Protein AF-A0A507QW75-F1 (afdb_monomer)

InterPro domains:
  IPR042098 Glutarate 2-hydroxylase superfamily [G3DSA:3.60.130.10] (1-105)
  IPR051178 TfdA dioxygenase [PTHR43779] (1-106)

pLDDT: mean 85.26, std 9.96, range [37.0, 95.94]

Sequence (113 aa):
MVWVNPLTGKKEFQGHGICVRKLYLRSSPDEKPRVVEDIGEICKFILGIQNRILRPEYIPLAPAEGDVVILDNYRLFHSAVDHLLELGSRSMHQASIGDSVGPKGPVLIDVST

Foldseek 3Di:
DWFQDPVPRDIADQDPLPPDQKDFDDPDQPDGTDIDRDNVVSNVVRVVVVVVQPDPVNDDDDDDPPDDDDDDNRHDDDDDDDDDPVVPDDDDDDDDDDDPDDTHHPHDDPDPD

Solvent-accessible surface area (backbone atoms only — not comparable to full-atom values): 8053 Å² total; per-residue (Å²): 94,54,25,42,40,89,89,75,70,44,78,41,70,51,74,71,75,92,73,72,71,66,46,78,46,62,95,51,91,88,48,82,57,50,75,43,64,55,62,69,60,52,50,53,56,48,48,63,54,46,65,70,58,74,40,74,96,68,57,86,87,81,80,64,92,92,64,84,87,86,78,61,74,72,76,56,84,89,76,90,74,90,75,61,73,91,79,52,89,87,86,86,89,87,87,86,83,87,76,95,72,78,86,42,54,86,59,89,78,88,71,86,124

Secondary structure (DSSP, 8-state):
-EEE-TTT--EEE---GGG-S-EEE-SSTTSPPEEE--HHHHHHHHHHHHHHH--GGG------TT------TTT----PPP--GGG------------SSPPPPSS------

Organism: Monascus purpureus (NCBI:txid5098)

Structure (mmCIF, N/CA/C/O backbone):
data_AF-A0A507QW75-F1
#
_entry.id   AF-A0A507QW75-F1
#
loop_
_atom_site.group_PDB
_atom_site.id
_atom_site.type_symbol
_atom_site.label_atom_id
_atom_site.label_alt_id
_atom_site.label_comp_id
_atom_site.label_asym_id
_atom_site.label_entity_id
_atom_site.label_seq_id
_atom_site.pdbx_PDB_ins_code
_atom_site.Cartn_x
_atom_site.Cartn_y
_atom_site.Cartn_z
_atom_site.occupancy
_atom_site.B_iso_or_equiv
_atom_site.auth_seq_id
_atom_site.auth_comp_id
_atom_site.auth_asym_id
_atom_site.auth_atom_id
_atom_site.pdbx_PDB_model_num
ATOM 1 N N . MET A 1 1 ? -3.585 2.451 10.214 1.00 81.75 1 MET A N 1
ATOM 2 C CA . MET A 1 1 ? -3.531 2.328 8.739 1.00 81.75 1 MET A CA 1
ATOM 3 C C . MET A 1 1 ? -4.034 3.573 8.021 1.00 81.75 1 MET A C 1
ATOM 5 O O . MET A 1 1 ? -3.603 3.804 6.908 1.00 81.75 1 MET A O 1
ATOM 9 N N . VAL A 1 2 ? -4.923 4.385 8.603 1.00 86.44 2 VAL A N 1
ATOM 10 C CA . VAL A 1 2 ? -5.234 5.712 8.043 1.00 86.44 2 VAL A CA 1
ATOM 11 C C . VAL A 1 2 ? -4.354 6.756 8.721 1.00 86.44 2 VAL A C 1
ATOM 13 O O . VAL A 1 2 ? -4.231 6.728 9.946 1.00 86.44 2 VAL A O 1
ATOM 16 N N . TRP A 1 3 ? -3.773 7.657 7.940 1.00 86.56 3 TRP A N 1
ATOM 17 C CA . TRP A 1 3 ? -3.010 8.806 8.418 1.00 86.56 3 TRP A CA 1
ATOM 18 C C . TRP A 1 3 ? -3.614 10.107 7.884 1.00 86.56 3 TRP A C 1
ATOM 20 O O . TRP A 1 3 ? -4.437 10.083 6.967 1.00 86.56 3 TRP A O 1
ATOM 30 N N . VAL A 1 4 ? -3.264 11.235 8.499 1.00 89.00 4 VAL A N 1
ATOM 31 C CA . VAL A 1 4 ? -3.678 12.567 8.048 1.00 89.00 4 VAL A CA 1
ATOM 32 C C . VAL A 1 4 ? -2.488 13.253 7.402 1.00 89.00 4 VAL A C 1
ATOM 34 O O . VAL A 1 4 ? -1.468 13.484 8.052 1.00 89.00 4 VAL A O 1
ATOM 37 N N . ASN A 1 5 ? -2.635 13.588 6.125 1.00 86.94 5 ASN A N 1
ATOM 38 C CA . ASN A 1 5 ? -1.620 14.295 5.370 1.00 86.94 5 ASN A CA 1
ATOM 39 C C . ASN A 1 5 ? -1.466 15.727 5.912 1.00 86.94 5 ASN A C 1
ATOM 41 O O . ASN A 1 5 ? -2.436 16.485 5.863 1.00 86.94 5 ASN A O 1
ATOM 45 N N . PRO A 1 6 ? -0.287 16.130 6.421 1.00 85.62 6 PRO A N 1
ATOM 46 C CA . PRO A 1 6 ? -0.122 17.427 7.073 1.00 85.62 6 PRO A CA 1
ATOM 47 C C . PRO A 1 6 ? -0.210 18.603 6.093 1.00 85.62 6 PRO A C 1
ATOM 49 O O . PRO A 1 6 ? -0.529 19.710 6.512 1.00 85.62 6 PRO A O 1
ATOM 52 N N . LEU A 1 7 ? 0.037 18.371 4.799 1.00 87.00 7 LEU A N 1
ATOM 53 C CA . LEU A 1 7 ? -0.037 19.403 3.763 1.00 87.00 7 LEU A CA 1
ATOM 54 C C . LEU A 1 7 ? -1.472 19.636 3.283 1.00 87.00 7 LEU A C 1
ATOM 56 O O . LEU A 1 7 ? -1.838 20.761 2.959 1.00 87.00 7 LEU A O 1
ATOM 60 N N . THR A 1 8 ? -2.2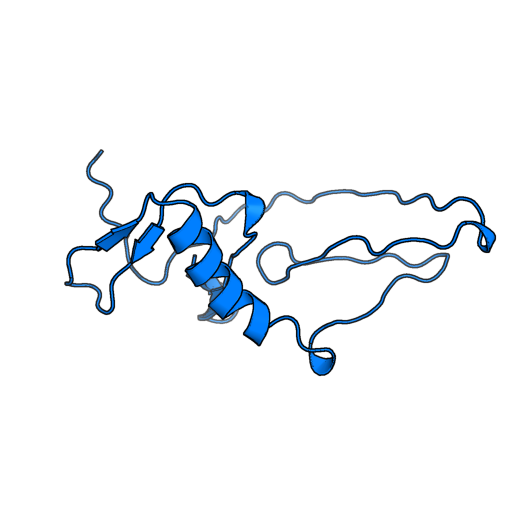89 18.579 3.212 1.00 88.38 8 THR A N 1
ATOM 61 C CA . THR A 1 8 ? -3.644 18.660 2.629 1.00 88.38 8 THR A CA 1
ATOM 62 C C . THR A 1 8 ? -4.780 18.507 3.639 1.00 88.38 8 THR A C 1
ATOM 64 O O . THR A 1 8 ? -5.934 18.752 3.294 1.00 88.38 8 THR A O 1
ATOM 67 N N . GLY A 1 9 ? -4.496 18.039 4.856 1.00 88.00 9 GLY A N 1
ATOM 68 C CA . GLY A 1 9 ? -5.494 17.673 5.865 1.00 88.00 9 GLY A CA 1
ATOM 69 C C . GLY A 1 9 ? -6.333 16.436 5.515 1.00 88.00 9 GLY A C 1
ATOM 70 O O . GLY A 1 9 ? -7.231 16.066 6.273 1.00 88.00 9 GLY A O 1
ATOM 71 N N . LYS A 1 10 ? -6.079 15.782 4.373 1.00 89.94 10 LYS A N 1
ATOM 72 C CA . LYS A 1 10 ? -6.860 14.629 3.913 1.00 89.94 10 LYS A CA 1
ATOM 73 C C . LYS A 1 10 ? -6.443 13.351 4.633 1.00 89.94 10 LYS A C 1
ATOM 75 O O . LYS A 1 10 ? -5.284 13.169 5.002 1.00 89.94 10 LYS A O 1
ATOM 80 N N . LYS A 1 11 ? -7.410 12.447 4.800 1.00 89.56 11 LYS A N 1
ATOM 81 C CA . LYS A 1 11 ? -7.172 11.086 5.286 1.00 89.56 11 LYS A CA 1
ATOM 82 C C . LYS A 1 11 ? -6.653 10.228 4.142 1.00 89.56 11 LYS A C 1
ATOM 84 O O . LYS A 1 11 ? -7.298 10.151 3.099 1.00 89.56 11 LYS A O 1
ATOM 89 N N . GLU A 1 12 ? -5.536 9.559 4.368 1.00 88.56 12 GLU A N 1
ATOM 90 C CA . GLU A 1 12 ? -4.881 8.705 3.382 1.00 88.56 12 GLU A CA 1
ATOM 91 C C . GLU A 1 12 ? -4.633 7.316 3.975 1.00 88.56 12 GLU A C 1
ATOM 93 O O . GLU A 1 12 ? -4.439 7.155 5.183 1.00 88.56 12 GLU A O 1
ATOM 98 N N . PHE A 1 13 ? -4.731 6.285 3.136 1.00 86.75 13 PHE A N 1
ATOM 99 C CA . PHE A 1 13 ? -4.595 4.897 3.563 1.0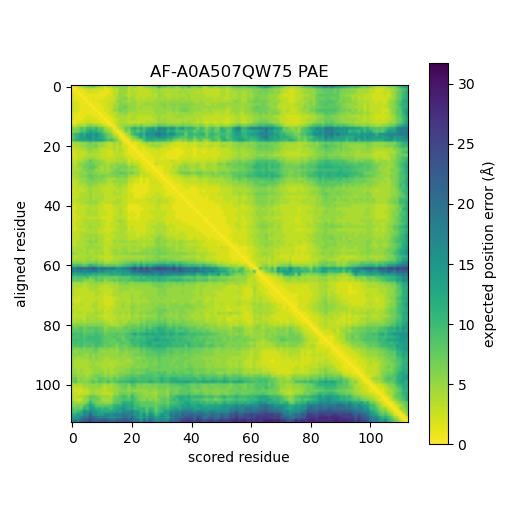0 86.75 13 PHE A CA 1
ATOM 100 C C . PHE A 1 13 ? -3.162 4.422 3.338 1.00 86.75 13 PHE A C 1
ATOM 102 O O . PHE A 1 13 ? -2.728 4.222 2.209 1.00 86.75 13 PHE A O 1
ATOM 109 N N . GLN A 1 14 ? -2.445 4.209 4.433 1.00 80.94 14 GLN A N 1
ATOM 110 C CA . GLN A 1 14 ? -1.141 3.572 4.450 1.00 80.94 14 GLN A CA 1
ATOM 111 C C . GLN A 1 14 ? -1.343 2.062 4.615 1.00 80.94 14 GLN A C 1
ATOM 113 O O . GLN A 1 14 ? -1.606 1.565 5.717 1.00 80.94 14 GLN A O 1
ATOM 118 N N . GLY A 1 15 ? -1.246 1.327 3.509 1.00 69.81 15 GLY A N 1
ATOM 119 C CA . GLY A 1 15 ? -1.439 -0.118 3.509 1.00 69.81 15 GLY A CA 1
ATOM 120 C C . GLY A 1 15 ? -0.544 -0.828 2.510 1.00 69.81 15 GLY A C 1
ATOM 121 O O . GLY A 1 15 ? -0.939 -1.040 1.369 1.00 69.81 15 GLY A O 1
ATOM 122 N N . HIS A 1 16 ? 0.624 -1.273 2.973 1.00 66.56 16 HIS A N 1
ATOM 123 C CA . HIS A 1 16 ? 1.348 -2.359 2.323 1.00 66.56 16 HIS A CA 1
ATOM 124 C C . HIS A 1 16 ? 0.954 -3.664 3.026 1.00 66.56 16 HIS A C 1
ATOM 126 O O . HIS A 1 16 ? 1.359 -3.913 4.163 1.00 66.56 16 HIS A O 1
ATOM 132 N N . GLY A 1 17 ? 0.097 -4.468 2.387 1.00 60.50 17 GLY A N 1
ATOM 133 C CA . GLY A 1 17 ? -0.521 -5.645 3.011 1.00 60.50 17 GLY A CA 1
ATOM 134 C C . GLY A 1 17 ? 0.466 -6.706 3.509 1.00 60.50 17 GLY A C 1
ATOM 135 O O . GLY A 1 17 ? 0.123 -7.480 4.396 1.00 60.50 17 GLY A O 1
ATOM 136 N N . ILE A 1 18 ? 1.703 -6.711 3.004 1.00 64.62 18 ILE A N 1
ATOM 137 C CA . ILE A 1 18 ? 2.677 -7.773 3.300 1.00 64.62 18 ILE A CA 1
ATOM 138 C C . ILE A 1 18 ? 3.214 -7.739 4.744 1.00 64.62 18 ILE A C 1
ATOM 140 O O . ILE A 1 18 ? 3.822 -8.710 5.180 1.00 64.62 18 ILE A O 1
ATOM 144 N N . CYS A 1 19 ? 3.029 -6.636 5.483 1.00 66.81 19 CYS A N 1
ATOM 145 C CA . CYS A 1 19 ? 3.676 -6.430 6.788 1.00 66.81 19 CYS A CA 1
ATOM 146 C C . CYS A 1 19 ? 2.715 -6.453 7.988 1.00 66.81 19 CYS A C 1
ATOM 148 O O . CYS A 1 19 ? 3.149 -6.236 9.121 1.00 66.81 19 CYS A O 1
ATOM 150 N N . VAL A 1 20 ? 1.413 -6.669 7.784 1.00 86.25 20 VAL A N 1
ATOM 151 C CA . VAL A 1 20 ? 0.440 -6.559 8.879 1.00 86.25 20 VAL A CA 1
ATOM 152 C C . VAL A 1 20 ? 0.334 -7.882 9.635 1.00 86.25 20 VAL A C 1
ATOM 154 O O . VAL A 1 20 ? -0.168 -8.865 9.103 1.00 86.25 20 VAL A O 1
ATOM 157 N N . ARG A 1 21 ? 0.775 -7.897 10.899 1.00 88.94 21 ARG A N 1
ATOM 158 C CA . ARG A 1 21 ? 0.642 -9.061 11.802 1.00 88.94 21 ARG A CA 1
ATOM 159 C C . ARG A 1 21 ? -0.499 -8.950 12.813 1.00 88.94 21 ARG A C 1
ATOM 161 O O . ARG A 1 21 ? -0.876 -9.949 13.408 1.00 88.94 21 ARG A O 1
ATOM 168 N N . LYS A 1 22 ? -1.007 -7.738 13.043 1.00 90.94 22 LYS A N 1
ATOM 169 C CA . LYS A 1 22 ? -2.033 -7.445 14.048 1.00 90.94 22 LYS A CA 1
ATOM 170 C C . LYS A 1 22 ? -2.816 -6.204 13.642 1.00 90.94 22 LYS A C 1
ATOM 172 O O . LYS A 1 22 ? -2.213 -5.192 13.281 1.00 90.94 22 LYS A O 1
ATOM 177 N N . LEU A 1 23 ? -4.143 -6.269 13.706 1.00 90.50 23 LEU A N 1
ATOM 178 C CA . LEU A 1 23 ? -5.029 -5.129 13.468 1.00 90.50 23 LEU A CA 1
ATOM 179 C C . LEU A 1 23 ? -5.720 -4.705 14.764 1.00 90.50 23 LEU A C 1
ATOM 181 O O . LEU A 1 23 ? -6.169 -5.540 15.544 1.00 90.50 23 LEU A O 1
ATOM 185 N N . TYR A 1 24 ? -5.850 -3.393 14.944 1.00 90.31 24 TYR A N 1
ATOM 186 C CA . TYR A 1 24 ? -6.657 -2.769 15.990 1.00 90.31 24 TYR A CA 1
ATOM 187 C C . TYR A 1 24 ? -7.795 -2.016 15.299 1.00 90.31 24 TYR A C 1
ATOM 189 O O . TYR A 1 24 ? -7.561 -0.989 14.657 1.00 90.31 24 TYR A O 1
ATOM 197 N N . LEU A 1 25 ? -9.009 -2.560 15.366 1.00 89.88 25 LEU A N 1
ATOM 198 C CA . LEU A 1 25 ? -10.173 -2.073 14.626 1.00 89.88 25 LEU A CA 1
ATOM 199 C C . LEU A 1 25 ? -11.211 -1.485 15.583 1.00 89.88 25 LEU A C 1
ATOM 201 O O . LEU A 1 25 ? -11.585 -2.133 16.553 1.00 89.88 25 LEU A O 1
ATOM 205 N N . ARG A 1 26 ? -11.695 -0.277 15.294 1.00 89.12 26 ARG A N 1
ATOM 206 C CA . ARG A 1 26 ? -12.790 0.395 16.013 1.00 89.12 26 ARG A CA 1
ATOM 207 C C . ARG A 1 26 ? -13.560 1.300 15.056 1.00 89.12 26 ARG A C 1
ATOM 209 O O . ARG A 1 26 ? -12.976 1.787 14.085 1.00 89.12 26 ARG A O 1
ATOM 216 N N . SER A 1 27 ? -14.835 1.530 15.334 1.00 87.94 27 SER A N 1
ATOM 217 C CA . SER A 1 27 ? -15.733 2.371 14.536 1.00 87.94 27 SER A CA 1
ATOM 218 C C . SER A 1 27 ? -15.851 3.796 15.083 1.00 87.94 27 SER A C 1
ATOM 220 O O . SER A 1 27 ? -16.217 4.702 14.336 1.00 87.94 27 SER A O 1
ATOM 222 N N . SER A 1 28 ? -15.498 4.022 16.353 1.00 86.25 28 SER A N 1
ATOM 223 C CA . SER A 1 28 ? -15.450 5.352 16.975 1.00 86.25 28 SER A CA 1
ATOM 224 C C . SER A 1 28 ? -14.180 5.560 17.820 1.00 86.25 28 SER A C 1
ATOM 226 O O . SER A 1 28 ? -13.493 4.590 18.143 1.00 86.25 28 SER A O 1
ATOM 228 N N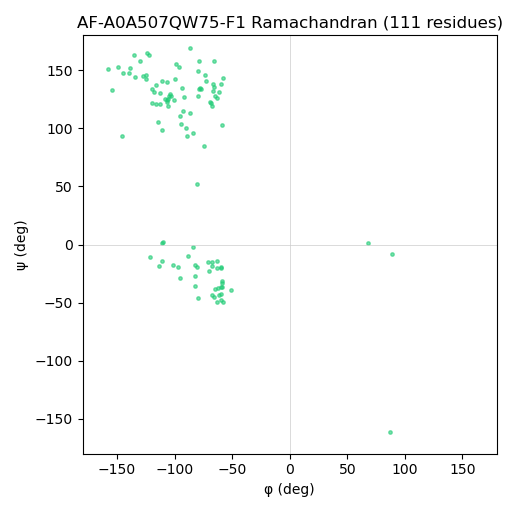 . PRO A 1 29 ? -13.827 6.814 18.170 1.00 83.44 29 PRO A N 1
ATOM 229 C CA . PRO A 1 29 ? -12.700 7.114 19.058 1.00 83.44 29 PRO A CA 1
ATOM 230 C C . PRO A 1 29 ? -12.808 6.474 20.447 1.00 83.44 29 PRO A C 1
ATOM 232 O O . PRO A 1 29 ? -11.792 6.034 20.983 1.00 83.44 29 PRO A O 1
ATOM 235 N N . ASP A 1 30 ? -14.025 6.399 20.985 1.00 85.88 30 ASP A N 1
ATOM 236 C CA . ASP A 1 30 ? -14.302 5.972 22.364 1.00 85.88 30 ASP A CA 1
ATOM 237 C C . ASP A 1 30 ? -14.497 4.453 22.494 1.00 85.88 30 ASP A C 1
ATOM 239 O O . ASP A 1 30 ? -14.560 3.905 23.593 1.00 85.88 30 ASP A O 1
ATOM 243 N N . GLU A 1 31 ? -14.600 3.747 21.367 1.00 87.62 31 GLU A N 1
ATOM 244 C CA . GLU A 1 31 ? -14.756 2.299 21.339 1.00 87.62 31 GLU A CA 1
ATOM 245 C C . GLU A 1 31 ? -13.418 1.592 21.606 1.00 87.62 31 GLU A C 1
ATOM 247 O O . GLU A 1 31 ? -12.384 1.893 20.993 1.00 87.62 31 GLU A O 1
ATOM 252 N N . LYS A 1 32 ? -13.450 0.585 22.490 1.00 88.81 32 LYS A N 1
ATOM 253 C CA . LYS A 1 32 ? -12.314 -0.315 22.708 1.00 88.81 32 LYS A CA 1
ATOM 254 C C . LYS A 1 32 ? -12.024 -1.091 21.415 1.00 88.81 32 LYS A C 1
ATOM 256 O O . LYS A 1 32 ? -12.922 -1.761 20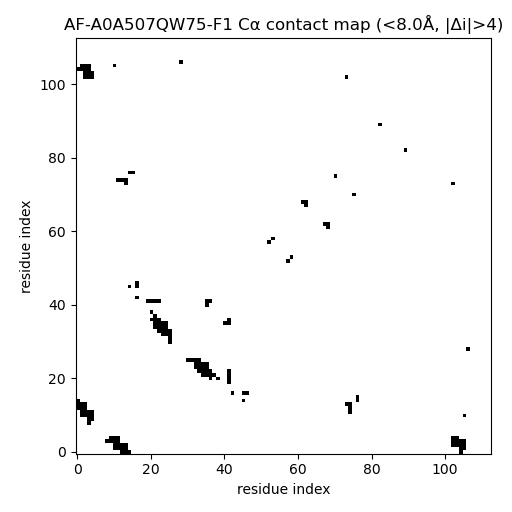.907 1.00 88.81 32 LYS A O 1
ATOM 261 N N . PRO A 1 33 ? -10.785 -1.071 20.894 1.00 90.31 33 PRO A N 1
ATOM 262 C CA . PRO A 1 33 ? -10.488 -1.723 19.631 1.00 90.31 33 PRO A CA 1
ATOM 263 C C . PRO A 1 33 ? -10.641 -3.241 19.727 1.00 90.31 33 PRO A C 1
ATOM 265 O O . PRO A 1 33 ? -10.119 -3.887 20.640 1.00 90.31 33 PRO A O 1
ATOM 268 N N . ARG A 1 34 ? -11.286 -3.823 18.717 1.00 93.12 34 ARG A N 1
ATOM 269 C CA . ARG A 1 34 ? -11.194 -5.247 18.421 1.00 93.12 34 ARG A CA 1
ATOM 270 C C . ARG A 1 34 ? -9.795 -5.546 17.900 1.00 93.12 34 ARG A C 1
ATOM 272 O O . ARG A 1 34 ? -9.350 -4.967 16.908 1.00 93.12 34 ARG A O 1
ATOM 279 N N . VAL A 1 35 ? -9.119 -6.461 18.576 1.00 94.44 35 VAL A N 1
ATOM 280 C CA . VAL A 1 35 ? -7.789 -6.929 18.200 1.00 94.44 35 VAL A CA 1
ATOM 281 C C . VAL A 1 35 ? -7.932 -8.149 17.296 1.00 94.44 35 VAL A C 1
ATOM 283 O O . VAL A 1 35 ? -8.622 -9.098 17.658 1.00 94.44 35 VAL A O 1
ATOM 286 N N . VAL A 1 36 ? -7.290 -8.119 16.129 1.00 94.94 36 VAL A N 1
ATOM 287 C CA . VAL A 1 36 ? -7.277 -9.231 15.168 1.00 94.94 36 VAL A CA 1
ATOM 288 C C . VAL A 1 36 ? -5.845 -9.692 14.960 1.00 94.94 36 VAL A C 1
ATOM 290 O O . VAL A 1 36 ? -4.999 -8.897 14.550 1.00 94.94 36 VAL A O 1
ATOM 293 N N . GLU A 1 37 ? -5.588 -10.966 15.240 1.00 95.94 37 GLU A N 1
ATOM 294 C CA . GLU A 1 37 ? -4.281 -11.623 15.074 1.00 95.94 37 GLU A CA 1
ATOM 295 C C . GLU A 1 37 ? -4.352 -12.827 14.119 1.00 95.94 37 GLU A C 1
ATOM 297 O O . GLU A 1 37 ? -3.316 -13.328 13.686 1.00 95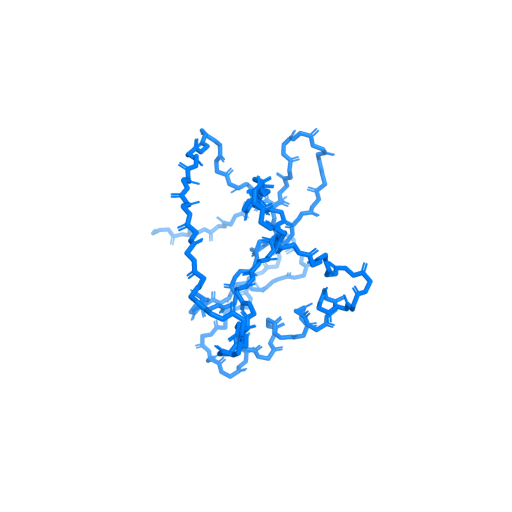.94 37 GLU A O 1
ATOM 302 N N . ASP A 1 38 ? -5.559 -13.268 13.743 1.00 95.75 38 ASP A N 1
ATOM 303 C CA . ASP A 1 38 ? -5.740 -14.306 12.729 1.00 95.75 38 ASP A CA 1
ATOM 304 C C . ASP A 1 38 ? -5.322 -13.789 11.346 1.00 95.75 38 ASP A C 1
ATOM 306 O O . ASP A 1 38 ? -5.858 -12.801 10.836 1.00 95.75 38 ASP A O 1
ATOM 310 N N . ILE A 1 39 ? -4.359 -14.470 10.723 1.00 93.06 39 ILE A N 1
ATOM 311 C CA . ILE A 1 39 ? -3.790 -14.052 9.437 1.00 93.06 39 ILE A CA 1
ATOM 312 C C . ILE A 1 39 ? -4.833 -14.114 8.318 1.00 93.06 39 ILE A C 1
ATOM 314 O O . ILE A 1 39 ? -4.860 -13.222 7.472 1.00 93.06 39 ILE A O 1
ATOM 318 N N . GLY A 1 40 ? -5.713 -15.120 8.316 1.00 94.50 40 GLY A N 1
ATOM 319 C CA . GLY A 1 40 ? -6.763 -15.244 7.306 1.00 94.50 40 GLY A CA 1
ATOM 320 C C . GLY A 1 40 ? -7.722 -14.055 7.341 1.00 94.50 40 GLY A C 1
ATOM 321 O O . GLY A 1 40 ? -8.045 -13.469 6.304 1.00 94.50 40 GLY A O 1
ATOM 322 N N . GLU A 1 41 ? -8.121 -13.643 8.541 1.00 95.38 41 GLU A N 1
ATOM 323 C CA . GLU A 1 41 ? -8.970 -12.482 8.762 1.00 95.38 41 GLU A CA 1
ATOM 324 C C . GLU A 1 41 ? -8.264 -11.167 8.402 1.00 95.38 41 GLU A C 1
ATOM 326 O O . GLU A 1 41 ? -8.852 -10.326 7.715 1.00 95.38 41 GLU A O 1
ATOM 331 N N . ILE A 1 42 ? -6.995 -11.002 8.794 1.00 93.38 42 ILE A N 1
ATOM 332 C CA . ILE A 1 42 ? -6.176 -9.836 8.426 1.00 93.38 42 ILE A CA 1
ATOM 333 C C . ILE A 1 42 ? -6.074 -9.716 6.902 1.00 93.38 42 ILE A C 1
ATOM 335 O O . ILE A 1 42 ? -6.354 -8.650 6.347 1.00 93.38 42 ILE A O 1
ATOM 339 N N . CYS A 1 43 ? -5.726 -10.806 6.212 1.00 91.31 43 CYS A N 1
ATOM 340 C CA . CYS A 1 43 ? -5.638 -10.841 4.755 1.00 91.31 43 CYS A CA 1
ATOM 341 C C . CYS A 1 43 ? -6.981 -10.492 4.115 1.00 91.31 43 CYS A C 1
ATOM 343 O O . CYS A 1 43 ? -7.030 -9.628 3.242 1.00 91.31 43 CYS A O 1
ATOM 345 N N . LYS A 1 44 ? -8.085 -11.096 4.572 1.00 93.31 44 LYS A N 1
ATOM 346 C CA . LYS A 1 44 ? -9.428 -10.815 4.045 1.00 93.31 44 LYS A CA 1
ATOM 347 C C . LYS A 1 44 ? -9.820 -9.346 4.222 1.00 93.31 44 LYS A C 1
ATOM 349 O O . LYS A 1 44 ? -10.365 -8.746 3.296 1.00 93.31 44 LYS A O 1
ATOM 354 N N . PHE A 1 45 ? -9.524 -8.758 5.380 1.00 92.00 45 PHE A N 1
ATOM 355 C CA . PHE A 1 45 ? -9.797 -7.349 5.658 1.00 92.00 45 PHE A CA 1
ATOM 356 C C . PHE A 1 45 ? -8.999 -6.421 4.731 1.00 92.00 45 PHE A C 1
ATOM 358 O O . PHE A 1 45 ? -9.571 -5.533 4.098 1.00 92.00 45 PHE A O 1
ATOM 365 N N . ILE A 1 46 ? -7.687 -6.650 4.607 1.00 89.94 46 ILE A N 1
ATOM 366 C CA . ILE A 1 46 ? -6.802 -5.833 3.766 1.00 89.94 46 ILE A CA 1
ATOM 367 C C . ILE A 1 46 ? -7.165 -5.977 2.287 1.00 89.94 46 ILE A C 1
ATOM 369 O O . ILE A 1 46 ? -7.293 -4.963 1.602 1.00 89.94 46 ILE A O 1
ATOM 373 N N . LEU A 1 47 ? -7.397 -7.202 1.803 1.00 89.81 47 LEU A N 1
ATOM 374 C CA . LEU A 1 47 ? -7.812 -7.463 0.422 1.00 89.81 47 LEU A CA 1
ATOM 375 C C . LEU A 1 47 ? -9.140 -6.778 0.088 1.00 89.81 47 LEU A C 1
ATOM 377 O O . LEU A 1 47 ? -9.293 -6.242 -1.005 1.00 89.81 47 LEU A O 1
ATOM 381 N N . GLY A 1 48 ? -10.081 -6.713 1.036 1.00 91.31 48 GLY A N 1
ATOM 382 C CA . GLY A 1 48 ? -11.327 -5.964 0.862 1.00 91.31 48 GLY A CA 1
ATOM 383 C C . GLY A 1 48 ? -11.108 -4.471 0.583 1.00 91.31 48 GLY A C 1
ATOM 384 O O . GLY A 1 48 ? -11.860 -3.866 -0.182 1.00 91.31 48 GLY A O 1
ATOM 385 N N . ILE A 1 49 ? -10.059 -3.873 1.156 1.00 89.81 49 ILE A N 1
ATOM 386 C CA . ILE A 1 49 ? -9.659 -2.489 0.869 1.00 89.81 49 ILE A CA 1
ATOM 387 C C . ILE A 1 49 ? -8.874 -2.425 -0.447 1.00 89.81 49 ILE A C 1
ATOM 389 O O . ILE A 1 49 ? -9.176 -1.586 -1.295 1.00 89.81 49 ILE A O 1
ATOM 393 N N . GLN A 1 50 ? -7.906 -3.324 -0.649 1.00 88.19 50 GLN A N 1
ATOM 394 C CA . GLN A 1 50 ? -7.047 -3.330 -1.834 1.00 88.19 50 GLN A CA 1
ATOM 395 C C . GLN A 1 50 ? -7.831 -3.557 -3.137 1.00 88.19 50 GLN A C 1
ATOM 397 O O . GLN A 1 50 ? -7.590 -2.879 -4.129 1.00 88.19 50 GLN A O 1
ATOM 402 N N . ASN A 1 51 ? -8.854 -4.409 -3.135 1.00 89.62 51 ASN A N 1
ATOM 403 C CA . ASN A 1 51 ? -9.697 -4.625 -4.315 1.00 89.62 51 ASN A CA 1
ATOM 404 C C . ASN A 1 51 ? -10.473 -3.369 -4.747 1.00 89.62 51 ASN A C 1
ATOM 406 O O . ASN A 1 51 ? -10.904 -3.270 -5.891 1.00 89.62 51 ASN A O 1
ATOM 410 N N . ARG A 1 52 ? -10.650 -2.385 -3.855 1.00 89.69 52 ARG A N 1
ATOM 411 C CA . ARG A 1 52 ? -11.290 -1.103 -4.192 1.00 89.69 52 ARG A CA 1
ATOM 412 C C . ARG A 1 52 ? -10.323 -0.116 -4.843 1.00 89.69 52 ARG A C 1
ATOM 414 O O . ARG A 1 52 ? -10.783 0.757 -5.575 1.00 89.69 52 ARG A O 1
ATOM 421 N N . ILE A 1 53 ? -9.024 -0.232 -4.551 1.00 88.06 53 ILE A N 1
ATOM 422 C CA . ILE A 1 53 ? -7.975 0.662 -5.073 1.00 88.06 53 ILE A CA 1
ATOM 423 C C . ILE A 1 53 ? -7.296 0.087 -6.322 1.00 88.06 53 ILE A C 1
ATOM 425 O O . ILE A 1 53 ? -6.876 0.855 -7.176 1.00 88.06 53 ILE A O 1
ATOM 429 N N . LEU A 1 54 ? -7.229 -1.242 -6.467 1.00 88.31 54 LEU A N 1
ATOM 430 C CA . LEU A 1 54 ? -6.640 -1.936 -7.620 1.00 88.31 54 LEU A CA 1
ATOM 431 C C . LEU A 1 54 ? -7.612 -1.986 -8.811 1.00 88.31 54 LEU A C 1
ATOM 433 O O . LEU A 1 54 ? -7.906 -3.047 -9.357 1.00 88.31 54 LEU A O 1
ATOM 437 N N . ARG A 1 55 ? -8.142 -0.825 -9.197 1.00 90.31 55 ARG A N 1
ATOM 438 C CA . ARG A 1 55 ? -8.944 -0.656 -10.412 1.00 90.31 55 ARG A CA 1
ATOM 439 C C . ARG A 1 55 ? -8.067 -0.077 -11.523 1.00 90.31 55 ARG A C 1
ATOM 441 O O . ARG A 1 55 ? -7.260 0.797 -11.210 1.00 90.31 55 ARG A O 1
ATOM 448 N N . PRO A 1 56 ? -8.234 -0.490 -12.794 1.00 90.94 56 PRO A N 1
ATOM 449 C CA . PRO A 1 56 ? -7.414 0.007 -13.903 1.00 90.94 56 PRO A CA 1
ATOM 450 C C . PRO A 1 56 ? -7.335 1.537 -13.973 1.00 90.94 56 PRO A C 1
ATOM 452 O O . PRO A 1 56 ? -6.264 2.091 -14.182 1.00 90.94 56 PRO A O 1
ATOM 455 N N . GLU A 1 57 ? -8.443 2.227 -13.695 1.00 92.38 57 GLU A N 1
ATOM 456 C CA . GLU A 1 57 ? -8.516 3.699 -13.693 1.00 92.38 57 GLU A CA 1
ATOM 457 C C . GLU A 1 57 ? -7.620 4.386 -12.640 1.00 92.38 57 GLU A C 1
ATOM 459 O O . GLU A 1 57 ? -7.419 5.598 -12.703 1.00 92.38 57 GLU A O 1
ATOM 464 N N . TYR A 1 58 ? -7.100 3.638 -11.662 1.00 90.44 58 TYR A N 1
ATOM 465 C CA . TYR A 1 58 ? -6.213 4.129 -10.604 1.00 90.44 58 TYR A CA 1
ATOM 466 C C . TYR A 1 58 ? -4.769 3.623 -10.737 1.00 90.44 58 TYR A C 1
ATOM 468 O O . TYR A 1 58 ? -3.945 3.933 -9.876 1.00 90.44 58 TYR A O 1
ATOM 476 N N . ILE A 1 59 ? -4.448 2.852 -11.782 1.00 90.12 59 ILE A N 1
ATOM 477 C CA . ILE A 1 59 ? -3.132 2.228 -11.965 1.00 90.12 59 ILE A CA 1
ATOM 478 C C . ILE A 1 59 ? -2.420 2.886 -13.154 1.00 90.12 59 ILE A C 1
ATOM 480 O O . ILE A 1 59 ? -2.687 2.531 -14.304 1.00 90.12 59 ILE A O 1
ATOM 484 N N . PRO A 1 60 ? -1.504 3.841 -12.913 1.00 87.00 60 PRO A N 1
ATOM 485 C CA . PRO A 1 60 ? -0.633 4.335 -13.967 1.00 87.00 60 PRO A CA 1
ATOM 486 C C . PRO A 1 60 ? 0.424 3.280 -14.324 1.00 87.00 60 PRO A C 1
ATOM 488 O O . PRO A 1 60 ? 0.993 2.632 -13.444 1.00 87.00 60 PRO A O 1
ATOM 491 N N . LEU A 1 61 ? 0.720 3.143 -15.617 1.00 82.50 61 LEU A N 1
ATOM 492 C CA . LEU A 1 61 ? 1.845 2.351 -16.114 1.00 82.50 61 LEU A CA 1
ATOM 493 C C . LEU A 1 61 ? 3.008 3.286 -16.469 1.00 82.50 61 LEU A C 1
ATOM 495 O O . LEU A 1 61 ? 2.842 4.210 -17.260 1.00 82.50 61 LEU A O 1
ATOM 499 N N . ALA A 1 62 ? 4.174 3.034 -15.880 1.00 73.00 62 ALA A N 1
ATOM 500 C CA . ALA A 1 62 ? 5.462 3.657 -16.198 1.00 73.00 62 ALA A CA 1
ATOM 501 C C . ALA A 1 62 ? 6.581 2.708 -15.712 1.00 73.00 62 ALA A C 1
ATOM 503 O O . ALA A 1 62 ? 6.334 1.987 -14.736 1.00 73.00 62 ALA A O 1
ATOM 504 N N . PRO A 1 63 ? 7.789 2.659 -16.318 1.00 77.88 63 PRO A N 1
ATOM 505 C CA . PRO A 1 63 ? 8.428 3.695 -17.149 1.00 77.88 63 PRO A CA 1
ATOM 506 C C . PRO A 1 63 ? 8.854 3.263 -18.569 1.00 77.88 63 PRO A C 1
ATOM 508 O O . PRO A 1 63 ? 8.989 2.070 -18.851 1.00 77.88 63 PRO A O 1
ATOM 511 N N . ALA A 1 64 ? 9.134 4.249 -19.428 1.00 72.50 64 ALA A N 1
ATOM 512 C CA . ALA A 1 64 ? 9.897 4.084 -20.665 1.00 72.50 64 ALA A CA 1
ATOM 513 C C . ALA A 1 64 ? 11.414 4.225 -20.412 1.00 72.50 64 ALA A C 1
ATOM 515 O O . ALA A 1 64 ? 11.858 4.617 -19.329 1.00 72.50 64 ALA A O 1
ATOM 516 N N . GLU A 1 65 ? 12.231 3.878 -21.407 1.00 85.12 65 GLU A N 1
ATOM 517 C CA . GLU A 1 65 ? 13.682 4.066 -21.327 1.00 85.12 65 GLU A CA 1
ATOM 518 C C . GLU A 1 65 ? 14.035 5.555 -21.178 1.00 85.12 65 GLU A C 1
ATOM 520 O O . GLU A 1 65 ? 13.539 6.398 -21.922 1.00 85.12 65 GLU A O 1
ATOM 525 N N . GLY A 1 66 ? 14.894 5.875 -20.206 1.00 89.25 66 GLY A N 1
ATOM 526 C CA . GLY A 1 66 ? 15.308 7.249 -19.898 1.00 89.25 66 GLY A CA 1
ATOM 527 C C . GLY A 1 66 ? 14.417 7.992 -18.894 1.00 89.25 66 GLY A C 1
ATOM 528 O O . GLY A 1 66 ? 14.811 9.062 -18.430 1.00 89.25 66 GLY A O 1
ATOM 529 N N . ASP A 1 67 ? 13.270 7.429 -18.504 1.00 91.94 67 ASP A N 1
ATOM 530 C CA . ASP A 1 67 ? 12.375 8.061 -17.533 1.00 91.94 67 ASP A CA 1
ATOM 531 C C . ASP A 1 67 ? 12.912 7.991 -16.096 1.00 91.94 67 ASP A C 1
ATOM 533 O O . ASP A 1 67 ? 13.470 6.986 -15.646 1.00 91.94 67 ASP A O 1
ATOM 537 N N . VAL A 1 68 ? 12.626 9.046 -15.328 1.00 92.38 68 VAL A N 1
ATOM 538 C CA . VAL A 1 68 ? 12.780 9.070 -13.869 1.00 92.38 68 VAL A CA 1
ATOM 539 C C . VAL A 1 68 ? 11.398 9.154 -13.234 1.00 92.38 68 VAL A C 1
ATOM 541 O O . VAL A 1 68 ? 10.659 10.112 -13.452 1.00 92.38 68 VAL A O 1
ATOM 544 N N . VAL A 1 69 ? 11.060 8.162 -12.409 1.00 91.38 69 VAL A N 1
ATOM 545 C CA . VAL A 1 69 ? 9.785 8.113 -11.684 1.00 91.38 69 VAL A CA 1
ATOM 546 C C . VAL A 1 69 ? 10.032 8.413 -10.210 1.00 91.38 69 VAL A C 1
ATOM 548 O O . VAL A 1 69 ? 10.799 7.716 -9.548 1.00 91.38 69 VAL A O 1
ATOM 551 N N . ILE A 1 70 ? 9.358 9.439 -9.691 1.00 92.00 70 ILE A N 1
ATOM 552 C CA . ILE A 1 70 ? 9.390 9.812 -8.273 1.00 92.00 70 ILE A CA 1
ATOM 553 C C . ILE A 1 70 ? 8.040 9.452 -7.658 1.00 92.00 70 ILE A C 1
ATOM 555 O O . ILE A 1 70 ? 6.992 9.872 -8.146 1.00 92.00 70 ILE A O 1
ATOM 559 N N . LEU A 1 71 ? 8.076 8.661 -6.589 1.00 90.12 71 LEU A N 1
ATOM 560 C CA . LEU A 1 71 ? 6.897 8.094 -5.944 1.00 90.12 71 LEU A CA 1
ATOM 561 C C . LEU A 1 71 ? 6.784 8.588 -4.498 1.00 90.12 71 LEU A C 1
ATOM 563 O O . LEU A 1 71 ? 7.742 8.509 -3.731 1.00 90.12 71 LEU A O 1
ATOM 567 N N . ASP A 1 72 ? 5.596 9.055 -4.113 1.00 88.75 72 ASP A N 1
ATOM 568 C CA . ASP A 1 72 ? 5.280 9.390 -2.722 1.00 88.75 72 ASP A CA 1
ATOM 569 C C . ASP A 1 72 ? 4.849 8.130 -1.956 1.00 88.75 72 ASP A C 1
ATOM 571 O O . ASP A 1 72 ? 3.682 7.726 -1.978 1.00 88.75 72 ASP A O 1
ATOM 575 N N . ASN A 1 73 ? 5.803 7.514 -1.257 1.00 87.19 73 ASN A N 1
ATOM 576 C CA . ASN A 1 73 ? 5.612 6.253 -0.536 1.00 87.19 73 ASN A CA 1
ATOM 577 C C . ASN A 1 73 ? 4.526 6.288 0.553 1.00 87.19 73 ASN A C 1
ATOM 579 O O . ASN A 1 73 ? 4.049 5.225 0.952 1.00 87.19 73 ASN A O 1
ATOM 583 N N . TYR A 1 74 ? 4.114 7.459 1.052 1.00 84.12 74 TYR A N 1
ATOM 584 C CA . TYR A 1 74 ? 3.007 7.530 2.012 1.00 84.12 74 TYR A CA 1
ATOM 585 C C . TYR A 1 74 ? 1.628 7.513 1.349 1.00 84.12 74 TYR A C 1
ATOM 587 O O . TYR A 1 74 ? 0.626 7.238 2.020 1.00 84.12 74 TYR A O 1
ATOM 595 N N . ARG A 1 75 ? 1.565 7.804 0.046 1.00 84.88 75 ARG A N 1
ATOM 596 C CA . ARG A 1 75 ? 0.315 8.062 -0.680 1.00 84.88 75 ARG A CA 1
ATOM 597 C C . ARG A 1 75 ? -0.028 7.016 -1.722 1.00 84.88 75 ARG A C 1
ATOM 599 O O . ARG A 1 75 ? -1.184 6.949 -2.132 1.00 84.88 75 ARG A O 1
ATOM 606 N N . LEU A 1 76 ? 0.941 6.211 -2.150 1.00 86.88 76 LEU A N 1
ATOM 607 C CA . LEU A 1 76 ? 0.731 5.206 -3.185 1.00 86.88 76 LEU A CA 1
ATOM 608 C C . LEU A 1 76 ? 1.240 3.824 -2.794 1.00 86.88 76 LEU A C 1
ATOM 610 O O . LEU A 1 76 ? 2.123 3.652 -1.957 1.00 86.88 76 LEU A O 1
ATOM 614 N N . PHE A 1 77 ? 0.677 2.837 -3.477 1.00 86.31 77 PHE A N 1
ATOM 615 C CA . PHE A 1 77 ? 1.187 1.480 -3.557 1.00 86.31 77 PHE A CA 1
ATOM 616 C C . PHE A 1 77 ? 1.792 1.283 -4.949 1.00 86.31 77 PHE A C 1
ATOM 618 O O . PHE A 1 77 ? 1.221 1.752 -5.932 1.00 86.31 77 PHE A O 1
ATOM 625 N N . HIS A 1 78 ? 2.926 0.594 -5.038 1.00 88.06 78 HIS A N 1
ATOM 626 C CA . HIS A 1 78 ? 3.528 0.224 -6.314 1.00 88.06 78 HIS A CA 1
ATOM 627 C C . HIS A 1 78 ? 4.055 -1.208 -6.259 1.00 88.06 78 HIS A C 1
ATOM 629 O O . HIS A 1 78 ? 4.438 -1.712 -5.204 1.00 88.06 78 HIS A O 1
ATOM 635 N N . SER A 1 79 ? 4.082 -1.852 -7.418 1.00 86.38 79 SER A N 1
ATOM 636 C CA . SER A 1 79 ? 4.650 -3.180 -7.608 1.00 86.38 79 SER A CA 1
ATOM 637 C C . SER A 1 79 ? 5.408 -3.205 -8.925 1.00 86.38 79 SER A C 1
ATOM 639 O O . SER A 1 79 ? 5.012 -2.544 -9.886 1.00 86.38 79 SER A O 1
ATOM 641 N N . ALA A 1 80 ? 6.479 -3.991 -8.989 1.00 86.75 80 ALA A N 1
ATOM 642 C CA . ALA A 1 80 ? 7.022 -4.379 -10.280 1.00 86.75 80 ALA A CA 1
ATOM 643 C C . ALA A 1 80 ? 6.007 -5.286 -10.990 1.00 86.75 80 ALA A C 1
ATOM 645 O O . ALA A 1 80 ? 5.391 -6.147 -10.361 1.00 86.75 80 ALA A O 1
ATOM 646 N N . VAL A 1 81 ? 5.835 -5.069 -12.289 1.00 86.44 81 VAL A N 1
ATOM 647 C CA . VAL A 1 81 ? 5.178 -6.019 -13.190 1.00 86.44 81 VAL A CA 1
ATOM 648 C C . VAL A 1 81 ? 6.251 -6.807 -13.930 1.00 86.44 81 VAL A C 1
ATOM 650 O O . VAL A 1 81 ? 7.383 -6.328 -14.069 1.00 86.44 81 VAL A O 1
ATOM 653 N N . ASP A 1 82 ? 5.899 -8.005 -14.390 1.00 84.75 82 ASP A N 1
ATOM 654 C CA . ASP A 1 82 ? 6.822 -8.842 -15.149 1.00 84.75 82 ASP A CA 1
ATOM 655 C C . ASP A 1 82 ? 7.323 -8.122 -16.406 1.00 84.75 82 ASP A C 1
ATOM 657 O O . ASP A 1 82 ? 6.597 -7.378 -17.070 1.00 84.75 82 ASP A O 1
ATOM 661 N N . HIS A 1 83 ? 8.594 -8.357 -16.725 1.00 84.81 83 HIS A N 1
ATOM 662 C CA . HIS A 1 83 ? 9.223 -7.886 -17.950 1.00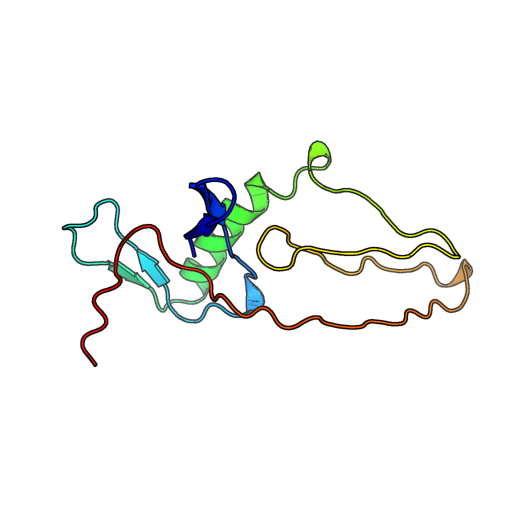 84.81 83 HIS A CA 1
ATOM 663 C C . HIS A 1 83 ? 9.383 -9.066 -18.906 1.00 84.81 83 HIS A C 1
ATOM 665 O O . HIS A 1 83 ? 9.916 -10.108 -18.521 1.00 84.81 83 HIS A O 1
ATOM 671 N N . LEU A 1 84 ? 8.904 -8.916 -20.142 1.00 85.00 84 LEU A N 1
ATOM 672 C CA . LEU A 1 84 ? 8.970 -9.984 -21.134 1.00 85.00 84 LEU A CA 1
ATOM 673 C C . LEU A 1 84 ? 10.427 -10.258 -21.518 1.00 85.00 84 LEU A C 1
ATOM 675 O O . LEU A 1 84 ? 11.166 -9.337 -21.852 1.00 85.00 84 LEU A O 1
ATOM 679 N N . LEU A 1 85 ? 10.819 -11.534 -21.518 1.00 88.31 85 LEU A N 1
ATOM 680 C CA . LEU A 1 85 ? 12.194 -11.959 -21.815 1.00 88.31 85 LEU A CA 1
ATOM 681 C C . LEU A 1 85 ? 12.673 -11.512 -23.208 1.00 88.31 85 LEU A C 1
ATOM 683 O O . LEU A 1 85 ? 13.856 -11.244 -23.397 1.00 88.31 85 LEU A O 1
ATOM 687 N N . GLU A 1 86 ? 11.756 -11.408 -24.174 1.00 93.00 86 GLU A N 1
ATOM 688 C CA . GLU A 1 86 ? 12.037 -10.961 -25.546 1.00 93.00 86 GLU A CA 1
ATOM 689 C C . GLU A 1 86 ? 12.440 -9.481 -25.651 1.00 93.00 86 GLU A C 1
ATOM 691 O O . GLU A 1 86 ? 13.060 -9.090 -26.636 1.00 93.00 86 GLU A O 1
ATOM 696 N N . LEU A 1 87 ? 12.136 -8.668 -24.632 1.00 87.25 87 LEU A N 1
ATOM 697 C CA . LEU A 1 87 ? 12.500 -7.247 -24.571 1.00 87.25 87 LEU A CA 1
ATOM 698 C C . LEU A 1 87 ? 13.925 -7.024 -24.035 1.00 87.25 87 LEU A C 1
ATOM 700 O O . LEU A 1 87 ? 14.401 -5.890 -23.997 1.00 87.25 87 LEU A O 1
ATOM 704 N N . GLY A 1 88 ? 14.623 -8.101 -23.659 1.00 89.62 88 GLY A N 1
ATOM 705 C CA . GLY A 1 88 ? 15.991 -8.061 -23.157 1.00 89.62 88 GLY A CA 1
ATOM 706 C C . GLY A 1 88 ? 16.088 -7.827 -21.649 1.00 89.62 88 GLY A C 1
ATOM 707 O O . GLY A 1 88 ? 15.165 -8.082 -20.876 1.00 89.62 88 GLY A O 1
ATOM 708 N N . SER A 1 89 ? 17.269 -7.404 -21.198 1.00 90.62 89 SER A N 1
ATOM 709 C CA . SER A 1 89 ? 17.528 -7.149 -19.781 1.00 90.62 89 SER A CA 1
ATOM 710 C C . SER A 1 89 ? 16.958 -5.803 -19.343 1.00 90.62 89 SER A C 1
ATOM 712 O O . SER A 1 89 ? 17.248 -4.780 -19.961 1.00 90.62 89 SER A O 1
ATOM 714 N N . ARG A 1 90 ? 16.262 -5.779 -18.202 1.00 87.62 90 ARG A N 1
ATOM 715 C CA . ARG A 1 90 ? 15.795 -4.548 -17.556 1.00 87.62 90 ARG A CA 1
ATOM 716 C C . ARG A 1 90 ? 16.621 -4.243 -16.311 1.00 87.62 90 ARG A C 1
ATOM 718 O O . ARG A 1 90 ? 16.697 -5.059 -15.396 1.00 87.62 90 ARG A O 1
ATOM 725 N N . SER A 1 91 ? 17.205 -3.051 -16.248 1.00 89.12 91 SER A N 1
ATOM 726 C CA . SER A 1 91 ? 17.917 -2.540 -15.070 1.00 89.12 91 SER A CA 1
ATOM 727 C C . SER A 1 91 ? 17.345 -1.190 -14.653 1.00 89.12 91 SER A C 1
ATOM 729 O O . SER A 1 91 ? 16.976 -0.384 -15.498 1.00 89.12 91 SER A O 1
ATOM 731 N N . MET A 1 92 ? 17.255 -0.955 -13.343 1.00 91.31 92 MET A N 1
ATOM 732 C CA . MET A 1 92 ? 16.727 0.277 -12.753 1.00 91.31 92 MET A CA 1
ATOM 733 C C . MET A 1 92 ? 17.662 0.730 -11.631 1.00 91.31 92 MET A C 1
ATOM 735 O O . MET A 1 92 ? 18.187 -0.107 -10.895 1.00 91.31 92 MET A O 1
ATOM 739 N N . HIS A 1 93 ? 17.836 2.040 -11.467 1.00 94.00 93 HIS A N 1
ATOM 740 C CA . HIS A 1 93 ? 18.500 2.613 -10.297 1.00 94.00 93 HIS A CA 1
ATOM 741 C C . HIS A 1 93 ? 17.448 3.211 -9.359 1.00 94.00 93 HIS A C 1
ATOM 743 O O . HIS A 1 93 ? 16.594 3.976 -9.801 1.00 94.00 93 HIS A O 1
ATOM 749 N N . GLN A 1 94 ? 17.505 2.860 -8.074 1.00 93.44 9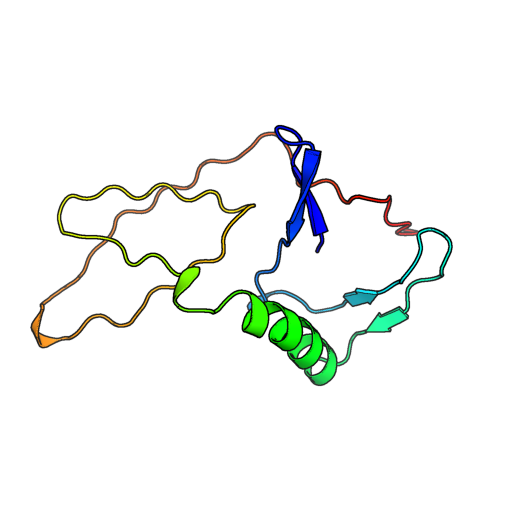4 GLN A N 1
ATOM 750 C CA . GLN A 1 94 ? 16.564 3.342 -7.066 1.00 93.44 94 GLN A CA 1
ATOM 751 C C . GLN A 1 94 ? 17.308 4.100 -5.970 1.00 93.44 94 GLN A C 1
ATOM 753 O O . GLN A 1 94 ? 18.289 3.608 -5.415 1.00 93.44 94 GLN A O 1
ATOM 758 N N . ALA A 1 95 ? 16.774 5.266 -5.615 1.00 95.06 95 ALA A N 1
ATOM 759 C CA . ALA A 1 95 ? 17.171 6.029 -4.443 1.00 95.06 95 ALA A CA 1
ATOM 760 C C . ALA A 1 95 ? 15.941 6.301 -3.568 1.00 95.06 95 ALA A C 1
ATOM 762 O O . ALA A 1 95 ? 14.837 6.492 -4.080 1.00 95.06 95 ALA A O 1
ATOM 763 N N . SER A 1 96 ? 16.140 6.327 -2.251 1.00 92.75 96 SER A N 1
ATOM 764 C CA . SER A 1 96 ? 15.093 6.620 -1.270 1.00 92.75 96 SER A CA 1
ATOM 765 C C . SER A 1 96 ? 15.433 7.902 -0.523 1.00 92.75 96 SER A C 1
ATOM 767 O O . SER A 1 96 ? 16.575 8.096 -0.109 1.00 92.75 96 SER A O 1
ATOM 769 N N . ILE A 1 97 ? 14.432 8.756 -0.321 1.00 91.25 97 ILE A N 1
ATOM 770 C CA . ILE A 1 97 ? 14.561 9.999 0.442 1.00 91.25 97 ILE A CA 1
ATOM 771 C C . ILE A 1 97 ? 13.871 9.795 1.792 1.00 91.25 97 ILE A C 1
ATOM 773 O O . ILE A 1 97 ? 12.710 9.390 1.840 1.00 91.25 97 ILE A O 1
ATOM 777 N N . GLY A 1 98 ? 14.596 10.038 2.884 1.00 87.44 98 GLY A N 1
ATOM 778 C CA . GLY A 1 98 ? 14.024 10.034 4.228 1.00 87.44 98 GLY A CA 1
ATOM 779 C C . GLY A 1 98 ? 13.257 11.327 4.495 1.00 87.44 98 GLY A C 1
ATOM 780 O O . GLY A 1 98 ? 13.764 12.408 4.201 1.00 87.44 98 GLY A O 1
ATOM 781 N N . ASP A 1 99 ? 12.060 11.217 5.067 1.00 82.06 99 ASP A N 1
ATOM 782 C CA . ASP A 1 99 ? 11.282 12.371 5.522 1.00 82.06 99 ASP A CA 1
ATOM 783 C C . ASP A 1 99 ? 11.496 12.620 7.027 1.00 82.06 99 ASP A C 1
ATOM 785 O O . ASP A 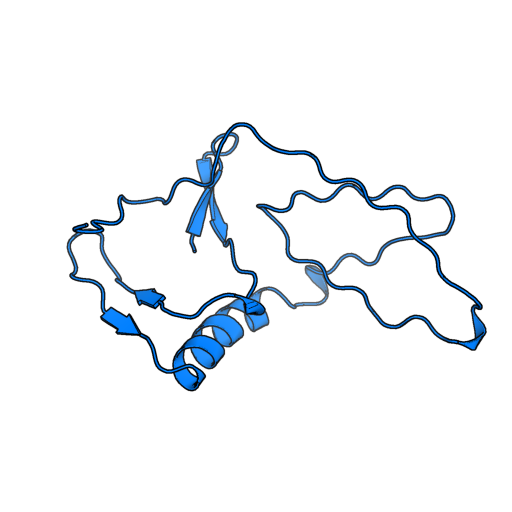1 99 ? 11.785 11.708 7.804 1.00 82.06 99 ASP A O 1
ATOM 789 N N . SER A 1 100 ? 11.340 13.874 7.436 1.00 82.62 100 SER A N 1
ATOM 790 C CA . SER A 1 100 ? 11.422 14.351 8.818 1.00 82.62 100 SER A CA 1
ATOM 791 C C . SER A 1 100 ? 10.138 14.115 9.622 1.00 82.62 100 SER A C 1
ATOM 793 O O . SER A 1 100 ? 10.170 14.127 10.854 1.00 82.62 100 SER A O 1
ATOM 795 N N . VAL A 1 101 ? 9.002 13.894 8.948 1.00 81.69 101 VAL A N 1
ATOM 796 C CA . VAL A 1 101 ? 7.686 13.740 9.582 1.00 81.69 101 VAL A CA 1
ATOM 797 C C . VAL A 1 101 ? 7.120 12.341 9.334 1.00 81.69 101 VAL A C 1
ATOM 799 O O . VAL A 1 101 ? 6.900 11.916 8.203 1.00 81.69 101 VAL A O 1
ATOM 802 N N . GLY A 1 102 ? 6.850 11.616 10.422 1.00 81.62 102 GLY A N 1
ATOM 803 C CA . GLY A 1 102 ? 6.152 10.330 10.375 1.00 81.62 102 GLY A CA 1
ATOM 804 C C . GLY A 1 102 ? 4.629 10.479 10.222 1.00 81.62 102 GLY A C 1
ATOM 805 O O . GLY A 1 102 ? 4.066 11.514 10.603 1.00 81.62 102 GLY A O 1
ATOM 806 N N . PRO A 1 103 ? 3.928 9.443 9.726 1.00 81.12 103 PRO A N 1
ATOM 807 C CA . PRO A 1 103 ? 2.480 9.473 9.561 1.00 81.12 103 PRO A CA 1
ATOM 808 C C . PRO A 1 103 ? 1.781 9.577 10.921 1.00 81.12 103 PRO A C 1
ATOM 810 O O . PRO A 1 103 ? 2.016 8.776 11.827 1.00 81.12 103 PRO A O 1
ATOM 813 N N . LYS A 1 104 ? 0.877 10.553 11.060 1.00 84.44 104 LYS A N 1
ATOM 814 C CA . LYS A 1 104 ? 0.043 10.732 12.257 1.00 84.44 104 LYS A CA 1
ATOM 815 C C . LYS A 1 104 ? -1.368 10.229 11.982 1.00 84.44 104 LYS A C 1
ATOM 817 O O . LYS A 1 104 ? -1.990 10.609 10.989 1.00 84.44 104 LYS A O 1
ATOM 822 N N . GLY A 1 105 ? -1.866 9.350 12.849 1.00 78.50 105 GLY A N 1
ATOM 823 C CA . GLY A 1 105 ? -3.235 8.845 12.761 1.00 78.50 105 GLY A CA 1
ATOM 824 C C . GLY A 1 105 ? -4.272 9.953 12.999 1.00 78.50 105 GLY A C 1
ATOM 825 O O . GLY A 1 105 ? -3.964 10.949 13.650 1.00 78.50 105 GLY A O 1
ATOM 826 N N . PRO A 1 106 ? -5.520 9.789 12.522 1.00 75.75 106 PRO A N 1
ATOM 827 C CA . PRO A 1 106 ? -6.601 10.749 12.768 1.00 75.75 106 PRO A CA 1
ATOM 828 C C . PRO A 1 106 ? -7.048 10.805 14.236 1.00 75.75 106 PRO A C 1
ATOM 830 O O . PRO A 1 106 ? -7.775 11.714 14.620 1.00 75.75 106 PRO A O 1
ATOM 833 N N . VAL A 1 107 ? -6.659 9.814 15.038 1.00 76.88 107 VAL A N 1
ATOM 834 C CA . VAL A 1 107 ? -6.972 9.700 16.464 1.00 76.88 107 VAL A CA 1
ATOM 835 C C . VAL A 1 107 ? -5.764 9.068 17.150 1.00 76.88 107 VAL A C 1
ATOM 837 O O . VAL A 1 107 ? -5.097 8.223 16.544 1.00 76.88 107 VAL A O 1
ATOM 840 N N . LEU A 1 108 ? -5.499 9.439 18.403 1.00 68.25 108 LEU A N 1
ATOM 841 C CA . LEU A 1 108 ? -4.468 8.788 19.211 1.00 68.25 108 LEU A CA 1
ATOM 842 C C . LEU A 1 108 ? -4.784 7.292 19.376 1.00 68.25 108 LEU A C 1
ATOM 844 O O . LEU A 1 108 ? -5.941 6.897 19.559 1.00 68.25 108 LEU A O 1
ATOM 848 N N . ILE A 1 109 ? -3.747 6.462 19.264 1.00 62.41 109 ILE A N 1
ATOM 849 C CA . ILE A 1 109 ? -3.807 5.044 19.615 1.00 62.41 109 ILE A CA 1
ATOM 850 C C . ILE A 1 109 ? -3.349 4.970 21.064 1.00 62.41 109 ILE A C 1
ATOM 852 O O . ILE A 1 109 ? -2.200 5.299 21.352 1.00 62.41 109 ILE A O 1
ATOM 856 N N . ASP A 1 110 ? -4.251 4.576 21.956 1.00 57.12 110 ASP A N 1
ATOM 857 C CA . ASP A 1 110 ? -3.909 4.297 23.346 1.00 57.12 110 ASP A CA 1
ATOM 858 C C . ASP A 1 110 ? -3.174 2.954 23.392 1.00 57.12 110 ASP A C 1
ATOM 860 O O . ASP A 1 110 ? -3.770 1.881 23.489 1.00 57.12 110 ASP A O 1
ATOM 864 N N . VAL A 1 111 ? -1.867 3.001 23.151 1.00 54.53 111 VAL A N 1
ATOM 865 C CA . VAL A 1 111 ? -0.976 1.874 23.409 1.00 54.53 111 VAL A CA 1
ATOM 866 C C . VAL A 1 111 ? -0.506 2.034 24.843 1.00 54.53 111 VAL A C 1
ATOM 868 O O . VAL A 1 111 ? 0.462 2.742 25.105 1.00 54.53 111 VAL A O 1
ATOM 871 N N . SER A 1 112 ? -1.215 1.389 25.770 1.00 47.94 112 SER A N 1
ATOM 872 C CA . SER A 1 112 ? -0.684 1.125 27.103 1.00 47.94 112 SER A CA 1
ATOM 873 C C . SER A 1 112 ? 0.592 0.297 26.926 1.00 47.94 112 SER A C 1
ATOM 875 O O . SER A 1 112 ? 0.514 -0.883 26.571 1.00 47.94 112 SER A O 1
ATOM 877 N N . THR A 1 113 ? 1.745 0.946 27.058 1.00 37.00 113 THR A N 1
ATOM 878 C CA . THR A 1 113 ? 3.057 0.294 27.154 1.00 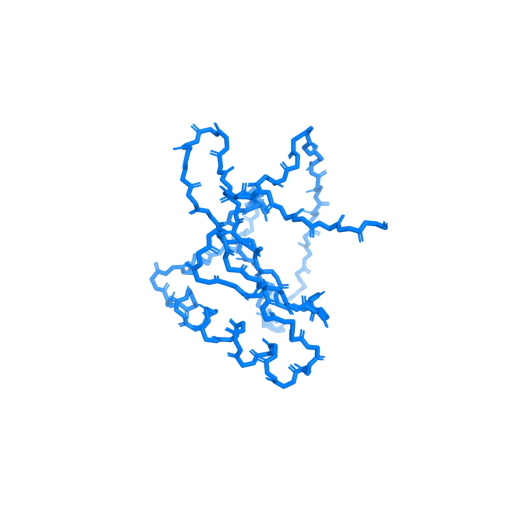37.00 113 THR A CA 1
ATOM 879 C C . THR A 1 113 ? 3.180 -0.475 28.452 1.00 37.00 113 THR A C 1
ATOM 881 O O . THR A 1 113 ? 2.755 0.097 29.483 1.00 37.00 113 THR A O 1
#

Radius of gyration: 17.81 Å; Cα contacts (8 Å, |Δi|>4): 80; chains: 1; bounding box: 34×35×53 Å

Mean predicted aligned error: 6.21 Å